Protein AF-A0A7S0IRS3-F1 (afdb_monomer_lite)

pLDDT: mean 90.94, std 10.63, range [49.12, 97.88]

Organism: NCBI:txid127549

Foldseek 3Di:
DLVVLVCLLVQCVDPDPVSVQVSLQVLLVQLVDPVSLVSNVVCLVRLLVSLLVLLQDDNSNVSSVSNLVSNCVDVVSVVVCVVNVVVVSNVNSVVNVVD

Sequence (99 aa):
SMSDYEALPSFLSSPREDVRVAAAEAVAAYSAHADHLPALCAHDGRLLPPLLQMLPAGAAAVHAATALTNLAAQPATRAKLIELGGVDAAVRGVCASES

InterPro domains:
  IPR011989 Armadillo-like helical [G3DSA:1.25.10.10] (5-98)
  IPR016024 Armadillo-type fold [SSF48371] (7-89)

Radius of gyration: 12.46 Å; chains: 1; bounding box: 29×28×36 Å

Structure (mmCIF, N/CA/C/O backbone):
data_AF-A0A7S0IRS3-F1
#
_entry.id   AF-A0A7S0IRS3-F1
#
loop_
_atom_site.group_PDB
_atom_site.id
_atom_site.type_symbol
_atom_site.label_atom_id
_atom_site.label_alt_id
_atom_site.label_comp_id
_atom_site.label_asym_id
_atom_site.label_entity_id
_atom_site.label_seq_id
_atom_site.pdbx_PDB_ins_code
_atom_site.Cartn_x
_atom_site.Cartn_y
_atom_site.Cartn_z
_atom_site.occupancy
_atom_site.B_iso_or_equiv
_atom_site.auth_seq_id
_atom_site.auth_comp_id
_atom_site.auth_asym_id
_atom_site.auth_atom_id
_atom_site.pdbx_PDB_model_num
ATOM 1 N N . SER A 1 1 ? -4.147 -14.579 -13.517 1.00 50.09 1 SER A N 1
ATOM 2 C CA . SER A 1 1 ? -4.248 -13.949 -14.854 1.00 50.09 1 SER A CA 1
ATOM 3 C C . SER A 1 1 ? -4.008 -12.456 -14.694 1.00 50.09 1 SER A C 1
ATOM 5 O O . SER A 1 1 ? -4.281 -11.941 -13.621 1.00 50.09 1 SER A O 1
ATOM 7 N N . MET A 1 2 ? -3.543 -11.729 -15.716 1.00 50.53 2 MET A N 1
ATOM 8 C CA . MET A 1 2 ? -3.412 -10.255 -15.675 1.00 50.53 2 MET A CA 1
ATOM 9 C C . MET A 1 2 ? -4.727 -9.555 -15.248 1.00 50.53 2 MET A C 1
ATOM 11 O O . MET A 1 2 ? -4.705 -8.461 -14.698 1.00 50.53 2 MET A O 1
ATOM 15 N N . SER A 1 3 ? -5.854 -10.252 -15.423 1.00 62.84 3 SER A N 1
ATOM 16 C CA . SER A 1 3 ? -7.211 -9.904 -14.987 1.00 62.84 3 SER A CA 1
ATOM 17 C C . SER A 1 3 ? -7.409 -9.760 -13.470 1.00 62.84 3 SER A C 1
ATOM 19 O O . SER A 1 3 ? -8.322 -9.054 -13.053 1.00 62.84 3 SER A O 1
ATOM 21 N N . ASP A 1 4 ? -6.591 -10.409 -12.634 1.00 73.12 4 ASP A N 1
ATOM 22 C CA . ASP A 1 4 ? -6.845 -10.453 -11.184 1.00 73.12 4 ASP A CA 1
ATOM 23 C C . ASP A 1 4 ? -6.479 -9.118 -10.504 1.00 73.12 4 ASP A C 1
ATOM 25 O O . ASP A 1 4 ? -7.160 -8.676 -9.578 1.00 73.12 4 ASP A O 1
ATOM 29 N N . TYR A 1 5 ? -5.456 -8.416 -11.011 1.00 83.50 5 TYR A N 1
ATOM 30 C CA . TYR A 1 5 ? -5.019 -7.120 -10.472 1.00 83.50 5 TYR A CA 1
ATOM 31 C C . TYR A 1 5 ? -5.952 -5.963 -10.845 1.00 83.50 5 TYR A C 1
ATOM 33 O O . TYR A 1 5 ? -6.062 -4.995 -10.094 1.00 83.50 5 TYR A O 1
ATOM 41 N N . GLU A 1 6 ? -6.662 -6.070 -11.971 1.00 85.81 6 GLU A N 1
ATOM 42 C CA . GLU A 1 6 ? -7.563 -5.022 -12.464 1.00 85.81 6 GLU A CA 1
ATOM 43 C C . GLU A 1 6 ? -8.772 -4.808 -11.538 1.00 85.81 6 GLU A C 1
ATOM 45 O O . GLU A 1 6 ? -9.297 -3.694 -11.429 1.00 85.81 6 GLU A O 1
ATOM 50 N N . ALA A 1 7 ? -9.194 -5.864 -10.838 1.00 90.38 7 ALA A N 1
ATOM 51 C CA . ALA A 1 7 ? -10.322 -5.827 -9.915 1.00 90.38 7 ALA A CA 1
ATOM 52 C C . ALA A 1 7 ? -9.952 -5.293 -8.518 1.00 90.38 7 ALA A C 1
ATOM 54 O O . ALA A 1 7 ? -10.820 -4.751 -7.828 1.00 90.38 7 ALA A O 1
ATOM 55 N N . LEU A 1 8 ? -8.676 -5.386 -8.111 1.00 92.62 8 LEU A N 1
ATOM 56 C CA . LEU A 1 8 ? -8.215 -4.984 -6.773 1.00 92.62 8 LEU A CA 1
ATOM 57 C C . LEU A 1 8 ? -8.596 -3.542 -6.399 1.00 92.62 8 LEU A C 1
ATOM 59 O O . LEU A 1 8 ? -9.111 -3.355 -5.296 1.00 92.62 8 LEU A O 1
ATOM 63 N N . PRO A 1 9 ? -8.454 -2.523 -7.275 1.00 93.81 9 PRO A N 1
ATOM 64 C CA . PRO A 1 9 ? -8.894 -1.171 -6.943 1.00 93.81 9 PRO A CA 1
ATOM 65 C C . PRO A 1 9 ? -10.382 -1.078 -6.593 1.00 93.81 9 PRO A C 1
ATOM 67 O O . PRO A 1 9 ? -10.759 -0.363 -5.669 1.00 93.81 9 PRO A O 1
ATOM 70 N N . SER A 1 10 ? -11.235 -1.817 -7.304 1.00 94.00 10 SER A N 1
ATOM 71 C CA . SER A 1 10 ? -12.676 -1.828 -7.039 1.00 94.00 10 SER A CA 1
ATOM 72 C C . SER A 1 10 ? -12.995 -2.492 -5.697 1.00 94.00 10 SER A C 1
ATOM 74 O O . SER A 1 10 ? -13.885 -2.034 -4.984 1.00 94.00 10 SER A O 1
ATOM 76 N N . PHE A 1 11 ? -12.253 -3.537 -5.317 1.00 95.88 11 PHE A N 1
ATOM 77 C CA . PHE A 1 11 ? -12.420 -4.194 -4.019 1.00 95.88 11 PHE A CA 1
ATOM 78 C C . PHE A 1 11 ? -11.913 -3.338 -2.852 1.00 95.88 11 PHE A C 1
ATOM 80 O O . PHE A 1 11 ? -12.575 -3.279 -1.816 1.00 95.88 11 PHE A O 1
ATOM 87 N N . LEU A 1 12 ? -10.814 -2.600 -3.035 1.00 96.19 12 LEU A N 1
ATOM 88 C CA . LEU A 1 12 ? -10.307 -1.643 -2.043 1.00 96.19 12 LEU A CA 1
ATOM 89 C C . LEU A 1 12 ? -11.297 -0.503 -1.756 1.00 96.19 12 LEU A C 1
ATOM 91 O O . LEU A 1 12 ? -11.325 0.023 -0.647 1.00 96.19 12 LEU A O 1
ATOM 95 N N . SER A 1 13 ? -12.142 -0.142 -2.724 1.00 94.69 13 SER A N 1
ATOM 96 C CA . SER A 1 13 ? -13.210 0.855 -2.559 1.00 94.69 13 SER A CA 1
ATOM 97 C C . SER A 1 13 ? -14.586 0.249 -2.248 1.00 94.69 13 SER A C 1
ATOM 99 O O . SER A 1 13 ? -15.592 0.957 -2.289 1.00 94.69 13 SER A O 1
ATOM 101 N N . SER A 1 14 ? -14.663 -1.049 -1.935 1.00 95.75 14 SER A N 1
ATOM 102 C CA . SER A 1 14 ? -15.926 -1.715 -1.601 1.00 95.75 14 SER A CA 1
ATOM 103 C C . SER A 1 14 ? -16.586 -1.084 -0.366 1.00 95.75 14 SER A C 1
ATOM 105 O O . SER A 1 14 ? -15.888 -0.769 0.601 1.00 95.75 14 SER A O 1
ATOM 107 N N . PRO A 1 15 ? -17.927 -0.952 -0.309 1.00 94.31 15 PRO A N 1
ATOM 108 C CA . PRO A 1 15 ? -18.615 -0.519 0.911 1.00 94.31 15 PRO A CA 1
ATOM 109 C C . PRO A 1 15 ? -18.455 -1.528 2.057 1.00 94.31 15 PRO A C 1
ATOM 111 O O . PRO A 1 15 ? -18.560 -1.166 3.229 1.00 94.31 15 PRO A O 1
ATOM 114 N N . ARG A 1 16 ? -18.154 -2.787 1.732 1.00 96.19 16 ARG A N 1
ATOM 115 C CA . ARG A 1 16 ? -17.973 -3.862 2.700 1.00 96.19 16 ARG A CA 1
ATOM 116 C C . ARG A 1 16 ? -16.558 -3.865 3.276 1.00 96.19 16 ARG A C 1
ATOM 118 O O . ARG A 1 16 ? -15.589 -3.976 2.530 1.00 96.19 16 ARG A O 1
ATOM 125 N N . GLU A 1 17 ? -16.446 -3.765 4.597 1.00 94.50 17 GLU A N 1
ATOM 126 C CA . GLU A 1 17 ? -15.152 -3.715 5.288 1.00 94.50 17 GLU A CA 1
ATOM 127 C C . GLU A 1 17 ? -14.330 -4.994 5.121 1.00 94.50 17 GLU A C 1
ATOM 129 O O . GLU A 1 17 ? -13.151 -4.908 4.797 1.00 94.50 17 GLU A O 1
ATOM 134 N N . ASP A 1 18 ? -14.956 -6.163 5.248 1.00 96.25 18 ASP A N 1
ATOM 135 C CA . ASP A 1 18 ? -14.305 -7.463 5.057 1.00 96.25 18 ASP A CA 1
ATOM 136 C C . ASP A 1 18 ? -13.660 -7.591 3.667 1.00 96.25 18 ASP A C 1
ATOM 138 O O . ASP A 1 18 ? -12.526 -8.049 3.539 1.00 96.25 18 ASP A O 1
ATOM 142 N N . VAL A 1 19 ? -14.343 -7.102 2.627 1.00 96.62 19 VAL A N 1
ATOM 143 C CA . VAL A 1 19 ? -13.813 -7.071 1.256 1.00 96.62 19 VAL A CA 1
ATOM 144 C C . VAL A 1 19 ? -12.622 -6.121 1.141 1.00 96.62 19 VAL A C 1
ATOM 146 O O . VAL A 1 19 ? -11.636 -6.469 0.494 1.00 96.62 19 VAL A O 1
ATOM 149 N N . ARG A 1 20 ? -12.678 -4.940 1.772 1.00 96.19 20 ARG A N 1
ATOM 150 C CA . ARG A 1 20 ? -11.550 -3.993 1.760 1.00 96.19 20 ARG A CA 1
ATOM 151 C C . ARG A 1 20 ? -10.322 -4.568 2.462 1.00 96.19 20 ARG A C 1
ATOM 153 O O . ARG A 1 20 ? -9.223 -4.432 1.936 1.00 96.19 20 ARG A O 1
ATOM 160 N N . VAL A 1 21 ? -10.511 -5.222 3.610 1.00 97.38 21 VAL A N 1
ATOM 161 C CA . VAL A 1 21 ? -9.431 -5.872 4.370 1.00 97.38 21 VAL A CA 1
ATOM 162 C C . VAL A 1 21 ? -8.782 -6.974 3.536 1.00 97.38 21 VAL A C 1
ATOM 164 O O . VAL A 1 21 ? -7.574 -6.928 3.326 1.00 97.38 21 VAL A O 1
ATOM 167 N N . ALA A 1 22 ? -9.578 -7.893 2.980 1.00 96.69 22 ALA A N 1
ATOM 168 C CA . ALA A 1 22 ? -9.066 -8.974 2.137 1.00 96.69 22 ALA A CA 1
ATOM 169 C C . ALA A 1 22 ? -8.345 -8.446 0.884 1.00 96.69 22 ALA A C 1
ATOM 171 O O . ALA A 1 22 ? -7.320 -8.985 0.470 1.00 96.69 22 ALA A O 1
ATOM 172 N N . ALA A 1 23 ? -8.845 -7.361 0.285 1.00 96.81 23 ALA A N 1
ATOM 173 C CA . ALA A 1 23 ? -8.191 -6.724 -0.853 1.00 96.81 23 ALA A CA 1
ATOM 174 C C . ALA A 1 23 ? -6.851 -6.079 -0.466 1.00 96.81 23 ALA A C 1
ATOM 176 O O . ALA A 1 23 ? -5.868 -6.248 -1.185 1.00 96.81 23 ALA A O 1
ATOM 177 N N . ALA A 1 24 ? -6.786 -5.372 0.666 1.00 97.62 24 ALA A N 1
ATOM 178 C CA . ALA A 1 24 ? -5.544 -4.786 1.165 1.00 97.62 24 ALA A CA 1
ATOM 179 C C . ALA A 1 24 ? -4.510 -5.870 1.508 1.00 97.62 24 ALA A C 1
ATOM 181 O O . ALA A 1 24 ? -3.339 -5.734 1.152 1.00 97.62 24 ALA A O 1
ATOM 182 N N . GLU A 1 25 ? -4.945 -6.968 2.131 1.00 97.88 25 GLU A N 1
ATOM 183 C CA . GLU A 1 25 ? -4.109 -8.135 2.418 1.00 97.88 25 GLU A CA 1
ATOM 184 C C . GLU A 1 25 ? -3.558 -8.763 1.131 1.00 97.88 25 GLU A C 1
ATOM 186 O O . GLU A 1 25 ? -2.354 -9.000 1.026 1.00 97.88 25 GLU A O 1
ATOM 191 N N . ALA A 1 26 ? -4.402 -8.955 0.112 1.00 96.50 26 ALA A N 1
ATOM 192 C CA . ALA A 1 26 ? -3.972 -9.479 -1.180 1.00 96.50 26 ALA A CA 1
ATOM 193 C C . ALA A 1 26 ? -2.922 -8.574 -1.846 1.00 96.50 26 ALA A C 1
ATOM 195 O O . ALA A 1 26 ? -1.893 -9.062 -2.317 1.00 96.50 26 ALA A O 1
ATOM 196 N N . VAL A 1 27 ? -3.126 -7.249 -1.850 1.00 97.00 27 VAL A N 1
ATOM 197 C CA . VAL A 1 27 ? -2.131 -6.306 -2.391 1.00 97.00 27 VAL A CA 1
ATOM 198 C C . VAL A 1 27 ? -0.827 -6.380 -1.595 1.00 97.00 27 VAL A C 1
ATOM 200 O O . VAL A 1 27 ? 0.247 -6.407 -2.198 1.00 97.00 27 VAL A O 1
ATOM 203 N N . ALA A 1 28 ? -0.887 -6.459 -0.263 1.00 97.69 28 ALA A N 1
ATOM 204 C CA . ALA A 1 28 ? 0.297 -6.605 0.583 1.00 97.69 28 ALA A CA 1
ATOM 205 C C . ALA A 1 28 ? 1.073 -7.897 0.262 1.00 97.69 28 ALA A C 1
ATOM 207 O O . ALA A 1 28 ? 2.290 -7.853 0.081 1.00 97.69 28 ALA A O 1
ATOM 208 N N . ALA A 1 29 ? 0.372 -9.023 0.108 1.00 96.81 29 ALA A N 1
ATOM 209 C CA . ALA A 1 29 ? 0.969 -10.317 -0.211 1.00 96.81 29 ALA A CA 1
ATOM 210 C C . ALA A 1 29 ? 1.600 -10.352 -1.615 1.00 96.81 29 ALA A C 1
ATOM 212 O O . ALA A 1 29 ? 2.730 -10.819 -1.784 1.00 96.81 29 ALA A O 1
ATOM 213 N N . TYR A 1 30 ? 0.910 -9.830 -2.633 1.00 95.25 30 TYR A N 1
ATOM 214 C CA . TYR A 1 30 ? 1.448 -9.806 -3.994 1.00 95.25 30 TYR A CA 1
ATOM 215 C C . TYR A 1 30 ? 2.606 -8.820 -4.135 1.00 95.25 30 TYR A C 1
ATOM 217 O O . TYR A 1 30 ? 3.616 -9.162 -4.741 1.00 95.25 30 TYR A O 1
ATOM 225 N N . SER A 1 31 ? 2.507 -7.631 -3.536 1.00 96.19 31 SER A N 1
ATOM 226 C CA . SER A 1 31 ? 3.576 -6.622 -3.592 1.00 96.19 31 SER A CA 1
ATOM 227 C C . SER A 1 31 ? 4.862 -7.052 -2.879 1.00 96.19 31 SER A C 1
ATOM 229 O O . SER A 1 31 ? 5.923 -6.513 -3.183 1.00 96.19 31 SER A O 1
ATOM 231 N N . ALA A 1 32 ? 4.805 -8.050 -1.990 1.00 96.69 32 ALA A N 1
ATOM 232 C CA . ALA A 1 32 ? 5.995 -8.646 -1.380 1.00 96.69 32 ALA A CA 1
ATOM 233 C C . ALA A 1 32 ? 6.871 -9.425 -2.385 1.00 96.69 32 ALA A C 1
ATOM 235 O O . ALA A 1 32 ? 8.021 -9.741 -2.083 1.00 96.69 32 ALA A O 1
ATOM 236 N N . HIS A 1 33 ? 6.350 -9.722 -3.580 1.00 94.75 33 HIS A N 1
ATOM 237 C CA . HIS A 1 33 ? 7.055 -10.447 -4.630 1.00 94.75 33 HIS A CA 1
ATOM 238 C C . HIS A 1 33 ? 7.361 -9.514 -5.807 1.00 94.75 33 HIS A C 1
ATOM 240 O O . HIS A 1 33 ? 6.458 -8.941 -6.422 1.00 94.75 33 HIS A O 1
ATOM 246 N N . ALA A 1 34 ? 8.645 -9.392 -6.156 1.00 90.69 34 ALA A N 1
ATOM 247 C CA . ALA A 1 34 ? 9.108 -8.463 -7.190 1.00 90.69 34 ALA A CA 1
ATOM 248 C C . ALA A 1 34 ? 8.451 -8.704 -8.563 1.00 90.69 34 ALA A C 1
ATOM 250 O O . ALA A 1 34 ? 8.191 -7.746 -9.288 1.00 90.69 34 ALA A O 1
ATOM 251 N N . ASP A 1 35 ? 8.107 -9.956 -8.877 1.00 92.19 35 ASP A N 1
ATOM 252 C CA . ASP A 1 35 ? 7.474 -10.351 -10.142 1.00 92.19 35 ASP A CA 1
ATOM 253 C C . ASP A 1 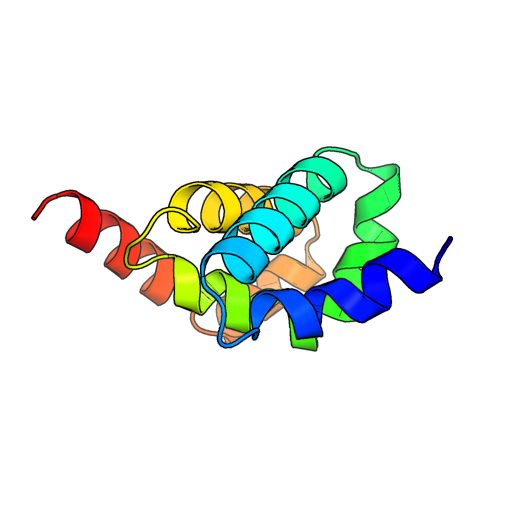35 ? 6.067 -9.757 -10.330 1.00 92.19 35 ASP A C 1
ATOM 255 O O . ASP A 1 35 ? 5.596 -9.603 -11.457 1.00 92.19 35 ASP A O 1
ATOM 259 N N . HIS A 1 36 ? 5.386 -9.395 -9.240 1.00 92.06 36 HIS A N 1
ATOM 260 C CA . HIS A 1 36 ? 4.035 -8.830 -9.279 1.00 92.06 36 HIS A CA 1
ATOM 261 C C . HIS A 1 36 ? 4.019 -7.300 -9.207 1.00 92.06 36 HIS A C 1
ATOM 263 O O . HIS A 1 36 ? 3.011 -6.685 -9.565 1.00 92.06 36 HIS A O 1
ATOM 269 N N . LEU A 1 37 ? 5.126 -6.670 -8.794 1.00 91.88 37 LEU A N 1
ATOM 270 C CA . LEU A 1 37 ? 5.215 -5.214 -8.670 1.00 91.88 37 LEU A CA 1
ATOM 271 C C . LEU A 1 37 ? 4.913 -4.480 -9.986 1.00 91.88 37 LEU A C 1
ATOM 273 O O . LEU A 1 37 ? 4.102 -3.561 -9.937 1.00 91.88 37 LEU A O 1
ATOM 277 N N . PRO A 1 38 ? 5.450 -4.865 -11.165 1.00 91.75 38 PRO A N 1
ATOM 278 C CA . PRO A 1 38 ? 5.140 -4.155 -12.408 1.00 91.75 38 PRO A CA 1
ATOM 279 C C . PRO A 1 38 ? 3.643 -4.143 -12.743 1.00 91.75 38 PRO A C 1
ATOM 281 O O . PRO A 1 38 ? 3.113 -3.113 -13.160 1.00 91.75 38 PRO A O 1
ATOM 284 N N . ALA A 1 39 ? 2.952 -5.268 -12.527 1.00 91.62 39 ALA A N 1
ATOM 285 C CA . ALA A 1 39 ? 1.520 -5.387 -12.786 1.00 91.62 39 ALA A CA 1
ATOM 286 C C . ALA A 1 39 ? 0.694 -4.547 -11.803 1.00 91.62 39 ALA A C 1
ATOM 288 O O . ALA A 1 39 ? -0.227 -3.850 -12.215 1.00 91.62 39 ALA A O 1
ATOM 289 N N . LEU A 1 40 ? 1.052 -4.557 -10.516 1.00 93.50 40 LEU A N 1
ATOM 290 C CA . LEU A 1 40 ? 0.411 -3.705 -9.514 1.00 93.50 40 LEU A CA 1
ATOM 291 C C . LEU A 1 40 ? 0.648 -2.219 -9.813 1.00 93.50 40 LEU A C 1
ATOM 293 O O . LEU A 1 40 ? -0.304 -1.443 -9.859 1.00 93.50 40 LEU A O 1
ATOM 297 N N . CYS A 1 41 ? 1.891 -1.826 -10.099 1.00 92.50 41 CYS A N 1
ATOM 298 C CA . CYS A 1 41 ? 2.255 -0.432 -10.348 1.00 92.50 41 CYS A CA 1
ATOM 299 C C . CYS A 1 41 ? 1.600 0.151 -11.608 1.00 92.50 41 CYS A C 1
ATOM 301 O O . CYS A 1 41 ? 1.314 1.349 -11.660 1.00 92.50 41 CYS A O 1
ATOM 303 N N . ALA A 1 42 ? 1.259 -0.686 -12.595 1.00 92.50 42 ALA A N 1
ATOM 304 C CA . ALA A 1 42 ? 0.443 -0.271 -13.739 1.00 92.50 42 ALA A CA 1
ATOM 305 C C . ALA A 1 42 ? -0.939 0.286 -13.324 1.00 92.50 42 ALA A C 1
ATOM 307 O O . ALA A 1 42 ? -1.555 1.050 -14.069 1.00 92.50 42 ALA A O 1
ATOM 308 N N . HIS A 1 43 ? -1.408 -0.041 -12.116 1.00 92.81 43 HIS A N 1
ATOM 309 C CA . HIS A 1 43 ? -2.677 0.406 -11.546 1.00 92.81 43 HIS A CA 1
ATOM 310 C C . HIS A 1 43 ? -2.520 1.400 -10.381 1.00 92.81 43 HIS A C 1
ATOM 312 O O . HIS A 1 43 ? -3.510 1.704 -9.712 1.00 92.81 43 HIS A O 1
ATOM 318 N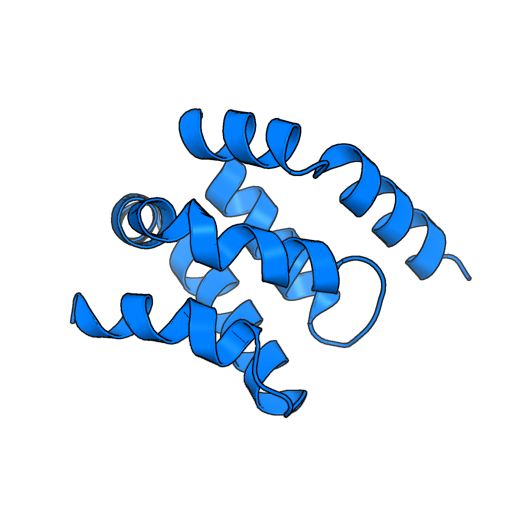 N . ASP A 1 44 ? -1.333 1.981 -10.164 1.00 92.12 44 ASP A N 1
ATOM 319 C CA . ASP A 1 44 ? -1.047 2.894 -9.041 1.00 92.12 44 ASP A CA 1
ATOM 320 C C . ASP A 1 44 ? -2.071 4.029 -8.896 1.00 92.12 44 ASP A C 1
ATOM 322 O O . ASP A 1 44 ? -2.471 4.394 -7.794 1.00 92.12 44 ASP A O 1
ATOM 326 N N . GLY A 1 45 ? -2.551 4.586 -10.015 1.00 92.75 45 GLY A N 1
ATOM 327 C CA . GLY A 1 45 ? -3.547 5.666 -9.986 1.00 92.75 45 GLY A CA 1
ATOM 328 C C . GLY A 1 45 ? -4.866 5.292 -9.311 1.00 92.75 45 GLY A C 1
ATOM 329 O O . GLY A 1 45 ? -5.571 6.177 -8.841 1.00 92.75 45 GLY A O 1
ATOM 330 N N . ARG A 1 46 ? -5.190 3.999 -9.256 1.00 95.00 46 A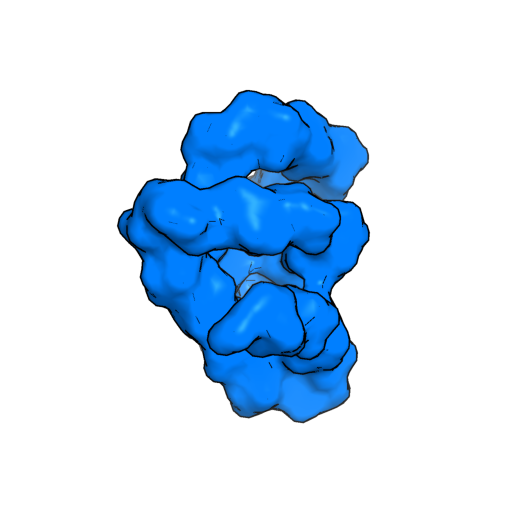RG A N 1
ATOM 331 C CA . ARG A 1 46 ? -6.421 3.482 -8.656 1.00 95.00 46 ARG A CA 1
ATOM 332 C C . ARG A 1 46 ? -6.160 2.688 -7.375 1.00 95.00 46 ARG A C 1
ATOM 334 O O . ARG A 1 46 ? -7.050 2.619 -6.539 1.00 95.00 46 ARG A O 1
ATOM 341 N N . LEU A 1 47 ? -4.967 2.111 -7.213 1.00 95.44 47 LEU A N 1
ATOM 342 C CA . LEU A 1 47 ? -4.573 1.364 -6.014 1.00 95.44 47 LEU A CA 1
ATOM 343 C C . LEU A 1 47 ? -4.151 2.277 -4.860 1.00 95.44 47 LEU A C 1
ATOM 345 O O . LEU A 1 47 ? -4.569 2.054 -3.728 1.00 95.44 47 LEU A O 1
ATOM 349 N N . LEU A 1 48 ? -3.335 3.302 -5.123 1.00 97.38 48 LEU A N 1
ATOM 350 C CA . LEU A 1 48 ? -2.716 4.087 -4.049 1.00 97.38 48 LEU A CA 1
ATOM 351 C C . LEU A 1 48 ? -3.722 4.926 -3.241 1.00 97.38 48 LEU A C 1
ATOM 353 O O . LEU A 1 48 ? -3.636 4.891 -2.014 1.00 97.38 48 LEU A O 1
ATOM 357 N N . PRO A 1 49 ? -4.695 5.641 -3.851 1.00 96.81 49 PRO A N 1
ATOM 358 C CA . PRO A 1 49 ? -5.633 6.457 -3.081 1.00 96.81 49 PRO A CA 1
ATOM 359 C C . PRO A 1 49 ? -6.429 5.686 -2.010 1.00 96.81 49 PRO A C 1
ATOM 361 O O . PRO A 1 49 ? -6.418 6.129 -0.860 1.00 96.81 49 PRO A O 1
ATOM 364 N N . PRO A 1 50 ? -7.082 4.540 -2.304 1.00 96.62 50 PRO A N 1
ATOM 365 C CA . PRO A 1 50 ? -7.820 3.819 -1.271 1.00 96.62 50 PRO A CA 1
ATOM 366 C C . PRO A 1 50 ? -6.902 3.195 -0.209 1.00 96.62 50 PRO A C 1
ATOM 368 O O . PRO A 1 50 ? -7.290 3.155 0.952 1.00 96.62 50 PRO A O 1
ATOM 371 N N . LEU A 1 51 ? -5.676 2.776 -0.552 1.00 97.38 51 LEU A N 1
ATOM 372 C CA . LEU A 1 51 ? -4.707 2.299 0.447 1.00 97.38 51 LEU A CA 1
ATOM 373 C C . LEU A 1 51 ? -4.301 3.419 1.418 1.00 97.38 51 LEU A C 1
ATOM 375 O O . LEU A 1 51 ? -4.276 3.207 2.627 1.00 97.38 51 LEU A O 1
ATOM 379 N N . LEU A 1 52 ? -4.047 4.631 0.916 1.00 97.00 52 LEU A N 1
ATOM 380 C CA . LEU A 1 52 ? -3.738 5.794 1.757 1.00 97.00 52 LEU A CA 1
ATOM 381 C C . LEU A 1 52 ? -4.894 6.146 2.706 1.00 97.00 52 LEU A C 1
ATOM 383 O O . LEU A 1 52 ? -4.661 6.502 3.859 1.00 97.00 52 LEU A O 1
ATOM 387 N N . GLN A 1 53 ? -6.139 6.009 2.244 1.00 94.56 53 GLN A N 1
ATOM 388 C CA . GLN A 1 53 ? -7.335 6.250 3.059 1.00 94.56 5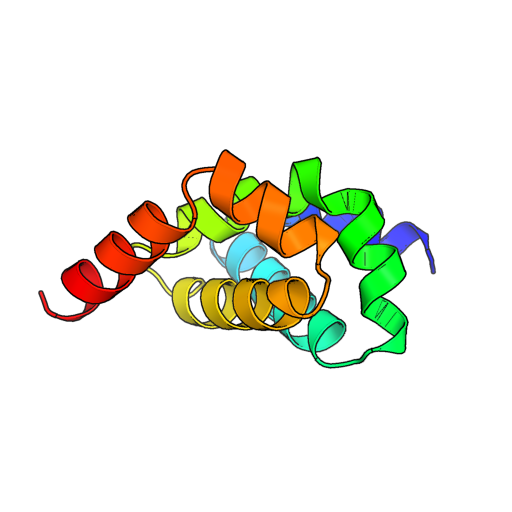3 GLN A CA 1
ATOM 389 C C . GLN A 1 53 ? -7.524 5.230 4.192 1.00 94.56 53 GLN A C 1
ATOM 391 O O . GLN A 1 53 ? -8.242 5.527 5.143 1.00 94.56 53 GLN A O 1
ATOM 396 N N . MET A 1 54 ? -6.894 4.054 4.111 1.00 94.62 54 MET A N 1
ATOM 397 C CA . MET A 1 54 ? -6.975 3.003 5.135 1.00 94.62 54 MET A CA 1
ATOM 398 C C . MET A 1 54 ? -5.943 3.162 6.260 1.00 94.62 54 MET A C 1
ATOM 400 O O . MET A 1 54 ? -6.075 2.506 7.287 1.00 94.62 54 MET A O 1
ATOM 404 N N . LEU A 1 55 ? -4.931 4.021 6.096 1.00 93.69 55 LEU A N 1
ATOM 405 C CA . LEU A 1 55 ? -3.880 4.231 7.102 1.00 93.69 55 LEU A CA 1
ATOM 406 C C . LEU A 1 55 ? -4.359 4.753 8.470 1.00 93.69 55 LEU A C 1
ATOM 408 O O . LEU A 1 55 ? -3.746 4.367 9.462 1.00 93.69 55 LEU A O 1
ATOM 412 N N . PRO A 1 56 ? -5.393 5.614 8.578 1.00 87.56 56 PRO A N 1
ATOM 413 C CA . PRO A 1 56 ? -5.762 6.204 9.863 1.00 87.56 56 PRO A CA 1
ATOM 414 C C . PRO A 1 56 ? -6.260 5.206 10.915 1.00 87.56 56 PRO A C 1
ATOM 416 O O . PRO A 1 56 ? -5.977 5.402 12.088 1.00 87.56 56 PRO A O 1
ATOM 419 N N . ALA A 1 57 ? -7.030 4.178 10.541 1.00 79.69 57 ALA A N 1
ATOM 420 C CA . ALA A 1 57 ? -7.593 3.222 11.499 1.00 79.69 57 ALA A CA 1
ATOM 421 C C . ALA A 1 57 ? -8.225 2.000 10.810 1.00 79.69 57 ALA A C 1
ATOM 423 O O . ALA A 1 57 ? -8.600 2.046 9.638 1.00 79.69 57 ALA A O 1
ATOM 424 N N . GLY A 1 58 ? -8.436 0.936 11.589 1.00 85.56 58 GLY A N 1
ATOM 425 C CA . GLY A 1 58 ? -9.199 -0.252 11.194 1.00 85.56 58 GLY A CA 1
ATOM 426 C C . GLY A 1 58 ? -8.331 -1.454 10.819 1.00 85.56 58 GLY A C 1
ATOM 427 O O . GLY A 1 58 ? -7.112 -1.358 10.691 1.00 85.56 58 GLY A O 1
ATOM 428 N N . ALA A 1 59 ? -8.974 -2.609 10.627 1.00 89.62 59 ALA A N 1
ATOM 429 C CA . ALA A 1 59 ? -8.286 -3.881 10.380 1.00 89.62 59 ALA A CA 1
ATOM 430 C C . ALA A 1 59 ? -7.433 -3.883 9.095 1.00 89.62 59 ALA A C 1
ATOM 432 O O . ALA A 1 59 ? -6.471 -4.637 8.985 1.00 89.62 59 ALA A O 1
ATOM 433 N N . ALA A 1 60 ? -7.748 -3.011 8.132 1.00 93.81 60 ALA A N 1
ATOM 434 C CA . ALA A 1 60 ? -6.996 -2.889 6.886 1.00 93.81 60 ALA A CA 1
ATOM 435 C C . ALA A 1 60 ? -5.702 -2.067 7.023 1.00 93.81 60 ALA A C 1
ATOM 437 O O . ALA A 1 60 ? -4.856 -2.145 6.133 1.00 93.81 60 ALA A O 1
ATOM 438 N N . ALA A 1 61 ? -5.527 -1.287 8.099 1.00 93.81 61 ALA A N 1
ATOM 439 C CA . ALA A 1 61 ? -4.448 -0.302 8.206 1.00 93.81 61 ALA A CA 1
ATOM 440 C C . ALA A 1 61 ? -3.054 -0.936 8.096 1.00 93.81 61 ALA A C 1
ATOM 442 O O . ALA A 1 61 ? -2.207 -0.437 7.355 1.00 93.81 61 ALA A O 1
ATOM 443 N N . VAL A 1 62 ? -2.831 -2.076 8.764 1.00 95.12 62 VAL A N 1
ATOM 444 C CA . VAL A 1 62 ? -1.532 -2.767 8.724 1.00 95.12 62 VAL A CA 1
ATOM 445 C C . VAL A 1 62 ? -1.221 -3.284 7.317 1.00 95.12 62 VAL A C 1
ATOM 447 O O . VAL A 1 62 ? -0.116 -3.094 6.818 1.00 95.12 62 VAL A O 1
ATOM 450 N N . HIS A 1 63 ? -2.218 -3.856 6.635 1.00 97.62 63 HIS A N 1
ATOM 451 C CA . HIS A 1 63 ? -2.063 -4.371 5.277 1.00 97.62 63 HIS A CA 1
ATOM 452 C C . HIS A 1 63 ? -1.842 -3.240 4.273 1.00 97.62 63 HIS A C 1
ATOM 454 O O . HIS A 1 63 ? -0.978 -3.346 3.404 1.00 97.62 63 HIS A O 1
ATOM 460 N N . ALA A 1 64 ? -2.570 -2.133 4.423 1.00 97.25 64 ALA A N 1
ATOM 461 C CA . ALA A 1 64 ? -2.392 -0.949 3.600 1.00 97.25 64 ALA A CA 1
ATOM 462 C C . ALA A 1 64 ? -0.989 -0.353 3.767 1.00 97.25 64 ALA A C 1
ATOM 464 O O . ALA A 1 64 ? -0.328 -0.071 2.769 1.00 97.25 64 ALA A O 1
ATOM 465 N N . ALA A 1 65 ? -0.498 -0.235 5.004 1.00 96.44 65 ALA A N 1
ATOM 466 C CA . ALA A 1 65 ? 0.862 0.218 5.276 1.00 96.44 65 ALA A CA 1
ATOM 467 C C . ALA A 1 65 ? 1.905 -0.703 4.623 1.00 96.44 65 ALA A C 1
ATOM 469 O O . ALA A 1 65 ? 2.763 -0.220 3.885 1.00 96.44 65 ALA A O 1
ATOM 470 N N . THR A 1 66 ? 1.794 -2.025 4.806 1.00 97.50 66 THR A N 1
ATOM 471 C CA . THR A 1 66 ? 2.700 -3.002 4.177 1.00 97.50 66 THR A CA 1
ATOM 472 C C . THR A 1 66 ? 2.682 -2.909 2.651 1.00 97.50 66 THR A C 1
ATOM 474 O O . THR A 1 66 ? 3.742 -2.843 2.028 1.00 97.50 66 THR A O 1
ATOM 477 N N . ALA A 1 67 ? 1.496 -2.855 2.039 1.00 97.69 67 ALA A N 1
ATOM 478 C CA . ALA A 1 67 ? 1.345 -2.704 0.596 1.00 97.69 67 ALA A CA 1
ATOM 479 C C . ALA A 1 67 ? 2.027 -1.429 0.083 1.00 97.69 67 ALA A C 1
ATOM 481 O O . ALA A 1 67 ? 2.801 -1.480 -0.871 1.00 97.69 67 ALA A O 1
ATOM 482 N N . LEU A 1 68 ? 1.783 -0.288 0.733 1.00 97.62 68 LEU A N 1
ATOM 483 C CA . LEU A 1 68 ? 2.371 0.995 0.352 1.00 97.62 68 LEU A CA 1
ATOM 484 C C . LEU A 1 68 ? 3.900 0.986 0.484 1.00 97.62 68 LEU A C 1
ATOM 486 O O . LEU A 1 68 ? 4.582 1.480 -0.412 1.00 97.62 68 LEU A O 1
ATOM 490 N N . THR A 1 69 ? 4.448 0.384 1.545 1.00 96.75 69 THR A N 1
ATOM 491 C CA . THR A 1 69 ? 5.899 0.213 1.719 1.00 96.75 69 THR A CA 1
ATOM 492 C C . THR A 1 69 ? 6.510 -0.629 0.601 1.00 96.75 69 THR A C 1
ATOM 494 O O . THR A 1 69 ? 7.531 -0.240 0.033 1.00 96.75 69 THR A O 1
ATOM 497 N N . ASN A 1 70 ? 5.877 -1.747 0.243 1.00 97.44 70 ASN A N 1
ATOM 498 C CA . ASN A 1 70 ? 6.362 -2.621 -0.823 1.00 97.44 70 ASN A CA 1
ATOM 499 C C . ASN A 1 70 ? 6.309 -1.928 -2.193 1.00 97.44 70 ASN A C 1
ATOM 501 O O . ASN A 1 70 ? 7.292 -1.931 -2.934 1.00 97.44 70 ASN A O 1
ATOM 505 N N . LEU A 1 71 ? 5.187 -1.280 -2.521 1.00 96.56 71 LEU A N 1
ATOM 506 C CA . LEU A 1 71 ? 5.019 -0.546 -3.780 1.00 96.56 71 LEU A CA 1
ATOM 507 C C . LEU A 1 71 ? 6.003 0.632 -3.879 1.00 96.56 71 LEU A C 1
ATOM 509 O O . LEU A 1 71 ? 6.547 0.905 -4.949 1.00 96.56 71 LEU A O 1
ATOM 513 N N . ALA A 1 72 ? 6.324 1.279 -2.755 1.00 95.88 72 ALA A N 1
ATOM 514 C CA . ALA A 1 72 ? 7.340 2.325 -2.674 1.00 95.88 72 ALA A CA 1
ATOM 515 C C . ALA A 1 72 ? 8.773 1.836 -2.980 1.00 95.88 72 ALA A C 1
ATOM 517 O O . ALA A 1 72 ? 9.681 2.661 -3.104 1.00 95.88 72 ALA A O 1
ATOM 518 N N . ALA A 1 73 ? 9.020 0.538 -3.184 1.00 94.25 73 ALA A N 1
ATOM 519 C CA . ALA A 1 73 ? 10.276 0.080 -3.781 1.00 94.25 73 ALA A CA 1
ATOM 520 C C . ALA A 1 73 ? 10.471 0.654 -5.202 1.00 94.25 73 ALA A C 1
ATOM 522 O O . ALA A 1 73 ? 11.601 0.953 -5.605 1.00 94.25 73 ALA A O 1
ATOM 523 N N . GLN A 1 74 ? 9.377 0.902 -5.933 1.00 95.25 74 GLN A N 1
ATOM 524 C CA . GLN A 1 74 ? 9.402 1.467 -7.281 1.00 95.25 74 GLN A CA 1
ATOM 525 C C . GLN A 1 74 ? 9.525 3.005 -7.252 1.00 95.25 74 GLN A C 1
ATOM 527 O O . GLN A 1 74 ? 8.693 3.683 -6.642 1.00 95.25 74 GLN A O 1
ATOM 532 N N . PRO A 1 75 ? 10.531 3.605 -7.926 1.00 95.38 75 PRO A N 1
ATOM 533 C CA . PRO A 1 75 ? 10.734 5.057 -7.914 1.00 95.38 75 PRO A CA 1
ATOM 534 C C . PRO A 1 75 ? 9.531 5.871 -8.406 1.00 95.38 75 PRO A C 1
ATOM 536 O O . PRO A 1 75 ? 9.214 6.902 -7.816 1.00 95.38 75 PRO A O 1
ATOM 539 N N . ALA A 1 76 ? 8.846 5.397 -9.450 1.00 95.12 76 ALA A N 1
ATOM 540 C CA . ALA A 1 76 ? 7.663 6.063 -9.995 1.00 95.12 76 ALA A CA 1
ATOM 541 C C . ALA A 1 76 ? 6.505 6.085 -8.984 1.00 95.12 76 ALA A C 1
ATOM 543 O O . ALA A 1 76 ? 5.879 7.124 -8.775 1.00 95.12 76 ALA A O 1
ATOM 544 N N . THR A 1 77 ? 6.275 4.968 -8.291 1.00 96.12 77 THR A N 1
ATOM 545 C CA . THR A 1 77 ? 5.268 4.873 -7.231 1.00 96.12 77 THR A CA 1
ATOM 546 C C . THR A 1 77 ? 5.609 5.796 -6.062 1.00 96.12 77 THR A C 1
ATOM 548 O O . THR A 1 77 ? 4.721 6.483 -5.565 1.00 96.12 77 THR A O 1
ATOM 551 N N . ARG A 1 78 ? 6.885 5.908 -5.652 1.00 95.62 78 ARG A N 1
ATOM 552 C CA . ARG A 1 78 ? 7.285 6.871 -4.602 1.00 95.62 78 ARG A CA 1
ATOM 553 C C . ARG A 1 78 ? 6.947 8.309 -4.965 1.00 95.62 78 ARG A C 1
ATOM 555 O O . ARG A 1 78 ? 6.386 9.018 -4.136 1.00 95.62 78 ARG A O 1
ATOM 562 N N . ALA A 1 79 ? 7.282 8.731 -6.184 1.00 96.44 79 ALA A N 1
ATOM 563 C CA . ALA A 1 79 ? 6.965 10.079 -6.651 1.00 96.44 79 ALA A CA 1
ATOM 564 C C . AL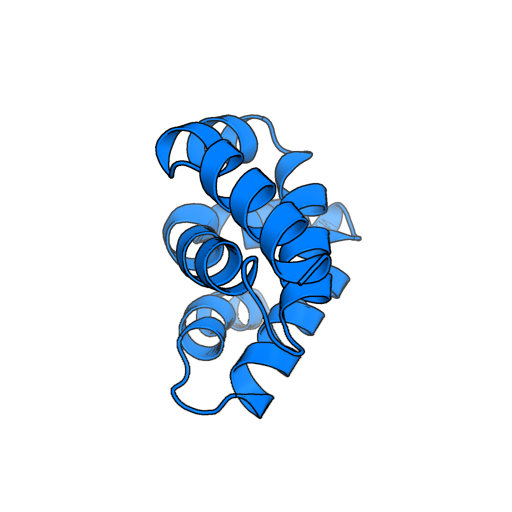A A 1 79 ? 5.453 10.336 -6.577 1.00 96.44 79 ALA A C 1
ATOM 566 O O . ALA A 1 79 ? 5.014 11.335 -6.013 1.00 96.44 79 ALA A O 1
ATOM 567 N N . LYS A 1 80 ? 4.654 9.365 -7.024 1.00 97.25 80 LYS A N 1
ATOM 568 C CA . LYS A 1 80 ? 3.195 9.449 -6.978 1.00 97.25 80 LYS A CA 1
ATOM 569 C C . LYS A 1 80 ? 2.621 9.454 -5.561 1.00 97.25 80 LYS A C 1
ATOM 571 O O . LYS A 1 80 ? 1.655 10.159 -5.293 1.00 97.25 80 LYS A O 1
ATOM 576 N N . LEU A 1 81 ? 3.209 8.700 -4.633 1.00 96.94 81 LEU A N 1
ATOM 577 C CA . LEU A 1 81 ? 2.822 8.747 -3.222 1.00 96.94 81 LEU A CA 1
ATOM 578 C C . LEU A 1 81 ? 3.051 10.133 -2.623 1.00 96.94 81 LEU A C 1
ATOM 580 O O . LEU A 1 81 ? 2.209 10.600 -1.864 1.00 96.94 81 LEU A O 1
ATOM 584 N N . ILE A 1 82 ? 4.145 10.808 -2.984 1.00 96.62 82 ILE A N 1
ATOM 585 C CA . ILE A 1 82 ? 4.398 12.190 -2.556 1.00 96.62 82 ILE A CA 1
ATOM 586 C C . ILE A 1 82 ? 3.326 13.126 -3.127 1.00 96.62 82 ILE A C 1
ATOM 588 O O . ILE A 1 82 ? 2.739 13.898 -2.373 1.00 96.62 82 ILE A O 1
ATOM 592 N N . GLU A 1 83 ? 3.011 13.013 -4.421 1.00 97.00 83 GLU A N 1
ATOM 593 C CA . GLU A 1 83 ? 1.958 13.809 -5.077 1.00 97.00 83 GLU A CA 1
ATOM 594 C C . GLU A 1 83 ? 0.573 13.617 -4.437 1.00 97.00 83 GLU A C 1
ATOM 596 O O . GLU A 1 83 ? -0.211 14.560 -4.357 1.00 97.00 83 GLU A O 1
ATOM 601 N N . LEU A 1 84 ? 0.276 12.410 -3.949 1.00 96.44 84 LEU A N 1
ATOM 602 C CA . LEU A 1 84 ? -0.986 12.068 -3.285 1.00 96.44 84 LEU A CA 1
ATOM 603 C C . LEU A 1 84 ? -1.023 12.426 -1.786 1.00 96.44 84 LEU A C 1
ATOM 605 O O . LEU A 1 84 ? -2.009 12.116 -1.117 1.00 96.44 84 LEU A O 1
ATOM 609 N N . GLY A 1 85 ? 0.023 13.051 -1.235 1.00 95.50 85 GLY A N 1
ATOM 610 C CA . GLY A 1 85 ? 0.087 13.391 0.192 1.00 95.50 85 GLY A CA 1
ATOM 611 C C . GLY A 1 85 ? 0.370 12.189 1.103 1.00 95.50 85 GLY A C 1
ATOM 612 O O . GLY A 1 85 ? -0.074 12.146 2.249 1.00 95.50 85 GLY A O 1
ATOM 613 N N . GLY A 1 86 ? 1.108 11.193 0.608 1.00 93.12 86 GLY A N 1
ATOM 614 C CA . GLY A 1 86 ? 1.388 9.947 1.324 1.00 93.12 86 GLY A CA 1
ATOM 615 C C . GLY A 1 86 ? 2.167 10.123 2.630 1.00 93.12 86 GLY A C 1
ATOM 616 O O . GLY A 1 86 ? 1.965 9.349 3.563 1.00 93.12 86 GLY A O 1
ATOM 617 N N . VAL A 1 87 ? 3.001 11.164 2.735 1.00 91.75 87 VAL A N 1
ATOM 618 C CA . VAL A 1 87 ? 3.707 11.505 3.984 1.00 91.75 87 VAL A CA 1
ATOM 619 C C . VAL A 1 87 ? 2.710 11.933 5.064 1.00 91.75 87 VAL A C 1
ATOM 621 O O . VAL A 1 87 ? 2.733 11.392 6.168 1.00 91.75 87 VAL A O 1
ATOM 624 N N . ASP A 1 88 ? 1.786 12.837 4.734 1.00 92.31 88 ASP A N 1
ATOM 625 C CA . ASP A 1 88 ? 0.759 13.310 5.669 1.00 92.31 88 ASP A CA 1
ATOM 626 C C . ASP A 1 88 ? -0.160 12.169 6.115 1.00 92.31 88 ASP A C 1
ATOM 628 O O . ASP A 1 88 ? -0.515 12.071 7.290 1.00 92.31 88 ASP A O 1
ATOM 632 N N . ALA A 1 89 ? -0.536 11.287 5.184 1.00 91.25 89 ALA A N 1
ATOM 633 C CA . ALA A 1 89 ? -1.352 10.116 5.485 1.00 91.25 89 ALA A CA 1
ATOM 634 C C . ALA A 1 89 ? -0.643 9.152 6.455 1.00 91.25 89 ALA A C 1
ATOM 636 O O . ALA A 1 89 ? -1.269 8.671 7.399 1.00 91.25 89 ALA A O 1
ATOM 637 N N . ALA A 1 90 ? 0.663 8.922 6.273 1.00 88.88 90 ALA A N 1
ATOM 638 C CA . ALA A 1 90 ? 1.462 8.086 7.168 1.00 88.88 90 ALA A CA 1
ATOM 639 C C . ALA A 1 90 ? 1.575 8.686 8.579 1.00 88.88 90 ALA A C 1
ATOM 641 O O . ALA A 1 90 ? 1.357 7.976 9.558 1.00 88.88 90 ALA A O 1
ATOM 642 N N . VAL A 1 91 ? 1.843 9.993 8.695 1.00 88.56 91 VAL A N 1
ATOM 643 C CA . VAL A 1 91 ? 1.912 10.684 9.997 1.00 88.56 91 VAL A CA 1
ATOM 644 C C . VAL A 1 91 ? 0.581 10.584 10.743 1.00 88.56 91 VAL A C 1
ATOM 646 O O . VAL A 1 91 ? 0.561 10.248 11.925 1.00 88.56 91 VAL A O 1
ATOM 649 N N . ARG A 1 92 ? -0.544 10.811 10.051 1.00 86.50 92 ARG A N 1
ATOM 650 C CA . ARG A 1 92 ? -1.882 10.672 10.650 1.00 86.50 92 ARG A CA 1
ATOM 651 C C . ARG A 1 92 ? -2.159 9.247 11.125 1.00 86.50 92 ARG A C 1
ATOM 653 O O . ARG A 1 92 ? -2.740 9.088 12.192 1.00 86.50 92 ARG A O 1
ATOM 660 N N . GLY A 1 93 ? -1.740 8.240 10.356 1.00 81.19 93 GLY A N 1
ATOM 661 C CA . GLY A 1 93 ? -1.870 6.831 10.735 1.00 81.19 93 GLY A CA 1
ATOM 662 C C . GLY A 1 93 ? -1.130 6.494 12.029 1.00 81.19 93 GLY A C 1
ATOM 663 O O . GLY A 1 93 ? -1.703 5.861 12.912 1.00 81.19 93 GLY A O 1
ATOM 664 N N . VAL A 1 94 ? 0.105 6.982 12.187 1.00 78.31 94 VAL A N 1
ATOM 665 C CA . VAL A 1 94 ? 0.880 6.777 13.423 1.00 78.31 94 VAL A CA 1
ATOM 666 C C . VAL A 1 94 ? 0.188 7.438 14.615 1.00 78.31 94 VAL A C 1
ATOM 668 O O . VAL A 1 94 ? -0.090 6.758 15.598 1.00 78.31 94 VAL A O 1
ATOM 671 N N . CYS A 1 95 ? -0.183 8.718 14.516 1.00 76.56 95 CYS A N 1
ATOM 672 C CA . CYS A 1 95 ? -0.830 9.426 15.627 1.00 76.56 95 CYS A CA 1
ATOM 673 C C . CYS A 1 95 ? -2.178 8.810 16.041 1.00 76.56 95 CYS A C 1
ATOM 675 O O . CYS A 1 95 ? -2.526 8.821 17.219 1.00 76.56 95 CYS A O 1
ATOM 677 N N . ALA A 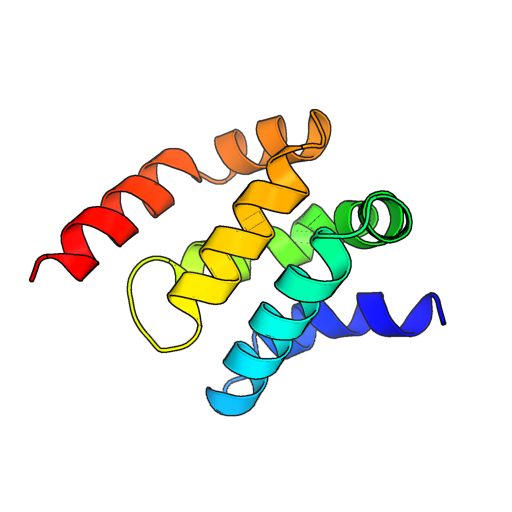1 96 ? -2.943 8.274 15.088 1.00 68.75 96 ALA A N 1
ATOM 678 C CA . ALA A 1 96 ? -4.228 7.637 15.365 1.00 68.75 96 ALA A CA 1
ATOM 679 C C . ALA A 1 96 ? -4.087 6.266 16.050 1.00 68.75 96 ALA A C 1
ATOM 681 O O . ALA A 1 96 ? -4.992 5.859 16.769 1.00 68.75 96 ALA A O 1
ATOM 682 N N . SER A 1 97 ? -2.959 5.571 15.865 1.00 59.72 97 SER A N 1
ATOM 683 C CA . SER A 1 97 ? -2.677 4.293 16.538 1.00 59.72 97 SER A CA 1
ATOM 684 C C . SER A 1 97 ? -2.268 4.432 18.012 1.00 59.72 97 SER A C 1
ATOM 686 O O . SER A 1 97 ? -2.260 3.441 18.738 1.00 59.72 97 SER A O 1
ATOM 688 N N . GLU A 1 98 ? -1.937 5.651 18.451 1.00 57.94 98 GLU A N 1
ATOM 689 C CA . GLU A 1 98 ? -1.507 5.969 19.822 1.00 57.94 98 GLU A CA 1
ATOM 690 C C . GLU A 1 98 ? -2.640 6.521 20.714 1.00 57.94 98 GLU A C 1
ATOM 692 O O . GLU A 1 98 ? -2.399 6.829 21.882 1.00 57.94 98 GLU A O 1
ATOM 697 N N . SER A 1 99 ? -3.859 6.665 20.175 1.00 49.12 99 SER A N 1
ATOM 698 C CA . SER A 1 99 ? -5.054 7.191 20.868 1.00 49.12 99 SER A CA 1
ATOM 699 C C . SER A 1 99 ? -6.031 6.083 21.252 1.00 49.12 99 SER A C 1
ATOM 701 O O . SER A 1 99 ? -6.646 6.205 22.335 1.00 49.12 99 SER A O 1
#

Secondary structure (DSSP, 8-state):
-THHHHHHHHHHT-S-HHHHHHHHHHHHHHHTSGGGHHHHHTTHHHHHHHHHHHTTSSTTHHHHHHHHHHHTTSHHHHHHHHHTTHHHHHHHHHHHHT-